Protein AF-A0A1A8KHP7-F1 (afdb_monomer)

Sequence (147 aa):
CSGRVSMSSEVQPRPDDSPNTSGGSSDTEQREAAPPEQPGPEQRDQTQPKKKEAKISSKTAAKLSTSAKRIQKELAEITLDPPPNCSAGPKGDNIYEWRSTILGPPGSVYEGGVFFLDIAFTPDYPFKPPKVTFRTRIYHCNINSQG

Radius of gyration: 32.87 Å; Cα contacts (8 Å, |Δi|>4): 132; chains: 1; bounding box: 37×87×84 Å

Secondary structure (DSSP, 8-state):
------------PPPP------------------PPP------------------------PPPPHHHHHHHHHHHHHHHSPPTTEEEEESSS-TTEEEEEEEPPTTSTTTT-EEEEEEE--TTTTTSPPEEEESS----TT--TT-

pLDDT: mean 71.93, std 24.7, range [31.48, 96.31]

Foldseek 3Di:
DDDDDDDDDDDDDDDDDDDDDDDDDDDDDDDDDDDDDDYDDDDDDDDDPDDDDPDDDDDDPDDQAPQRVVLVVVQVVCVVPPPPQKHKAAPPPDSQKMKMWGADDPPDPRHRHIWIKIWGHDSPPPVDHIDIWTPDQDDDPPHDRRD

Structure (mmCIF, N/CA/C/O backbone):
data_AF-A0A1A8KHP7-F1
#
_entry.id   AF-A0A1A8KHP7-F1
#
loop_
_atom_site.group_PDB
_atom_site.id
_atom_site.type_symbol
_atom_site.label_atom_id
_atom_site.label_alt_id
_atom_site.label_comp_id
_atom_site.label_asym_id
_atom_site.label_entity_id
_atom_site.label_seq_id
_atom_site.pdbx_PDB_ins_code
_atom_site.Cartn_x
_atom_site.Cartn_y
_atom_site.Cartn_z
_atom_site.occupancy
_atom_site.B_iso_or_equiv
_atom_site.auth_seq_id
_atom_site.auth_comp_id
_atom_site.auth_asym_id
_atom_site.auth_atom_id
_atom_site.pdbx_PDB_model_num
ATOM 1 N N . CYS A 1 1 ? 3.232 31.799 60.003 1.00 42.97 1 CYS A N 1
ATOM 2 C CA . CYS A 1 1 ? 4.441 31.049 60.404 1.00 42.97 1 CYS A CA 1
ATOM 3 C C . CYS A 1 1 ? 4.370 29.639 59.841 1.00 42.97 1 CYS A C 1
ATOM 5 O O . CYS A 1 1 ? 3.282 29.082 59.789 1.00 42.97 1 CYS A O 1
ATOM 7 N N . SER A 1 2 ? 5.498 29.110 59.374 1.00 40.31 2 SER A N 1
ATOM 8 C CA . SER A 1 2 ? 5.582 27.831 58.661 1.00 40.31 2 SER A CA 1
ATOM 9 C C . SER A 1 2 ? 5.503 26.626 59.601 1.00 40.31 2 SER A C 1
ATOM 11 O O . SER A 1 2 ? 6.070 26.667 60.689 1.00 40.31 2 SER A O 1
ATOM 13 N N . GLY A 1 3 ? 4.893 25.532 59.143 1.00 43.69 3 GLY A N 1
ATOM 14 C CA . GLY A 1 3 ? 4.991 24.209 59.763 1.00 43.69 3 GLY A CA 1
ATOM 15 C C . GLY A 1 3 ? 5.282 23.157 58.693 1.00 43.69 3 GLY A C 1
ATOM 16 O O . GLY A 1 3 ? 4.459 22.949 57.807 1.00 43.69 3 GLY A O 1
ATOM 17 N N . ARG A 1 4 ? 6.464 22.530 58.743 1.00 51.84 4 ARG A N 1
ATOM 18 C CA . ARG A 1 4 ? 6.898 21.477 57.807 1.00 51.84 4 ARG A CA 1
ATOM 19 C C . ARG A 1 4 ? 7.650 20.384 58.564 1.00 51.84 4 ARG A C 1
ATOM 21 O O . ARG A 1 4 ? 8.753 20.637 59.028 1.00 51.84 4 ARG A O 1
ATOM 28 N N . VAL A 1 5 ? 7.061 19.194 58.626 1.00 45.78 5 VAL A N 1
ATOM 29 C CA . VAL A 1 5 ? 7.636 17.879 58.994 1.00 45.78 5 VAL A CA 1
ATOM 30 C C . VAL A 1 5 ? 6.546 16.839 58.690 1.00 45.78 5 VAL A C 1
ATOM 32 O O . VAL A 1 5 ? 5.373 17.158 58.850 1.00 45.78 5 VAL A O 1
ATOM 35 N N . SER A 1 6 ? 6.808 15.601 58.273 1.00 44.62 6 SER A N 1
ATOM 36 C CA . SER A 1 6 ? 7.964 15.015 57.578 1.00 44.62 6 SER A CA 1
ATOM 37 C C . SER A 1 6 ? 7.470 13.748 56.855 1.00 44.62 6 SER A C 1
ATOM 39 O O . SER A 1 6 ? 6.411 13.224 57.193 1.00 44.62 6 SER A O 1
ATOM 41 N N . MET A 1 7 ? 8.201 13.258 55.852 1.00 44.75 7 MET A N 1
ATOM 42 C CA . MET A 1 7 ? 7.847 12.016 55.144 1.00 44.75 7 MET A CA 1
ATOM 43 C C . MET A 1 7 ? 8.157 10.774 55.997 1.00 44.75 7 MET A C 1
ATOM 45 O O . MET A 1 7 ? 9.120 10.808 56.761 1.00 44.75 7 MET A O 1
ATOM 49 N N . SER A 1 8 ? 7.365 9.704 55.820 1.00 42.66 8 SER A N 1
ATOM 50 C CA . SER A 1 8 ? 7.795 8.294 55.664 1.00 42.66 8 SER A CA 1
ATOM 51 C C . SER A 1 8 ? 6.765 7.295 56.197 1.00 42.66 8 SER A C 1
ATOM 53 O O . SER A 1 8 ? 6.443 7.307 57.382 1.00 42.66 8 SER A O 1
ATOM 55 N N . SER A 1 9 ? 6.325 6.378 55.332 1.00 48.84 9 SER A N 1
ATOM 56 C CA . SER A 1 9 ? 5.990 4.976 55.645 1.00 48.84 9 SER A CA 1
ATOM 57 C C . SER A 1 9 ? 5.695 4.253 54.330 1.00 48.84 9 SER A C 1
ATOM 59 O O . SER A 1 9 ? 4.631 4.429 53.741 1.00 48.84 9 SER A O 1
ATOM 61 N N . GLU A 1 10 ? 6.662 3.476 53.847 1.00 44.78 10 GLU A N 1
ATOM 62 C CA . GLU A 1 10 ? 6.449 2.523 52.755 1.00 44.78 10 GLU A CA 1
ATOM 63 C C . GLU A 1 10 ? 5.522 1.392 53.215 1.00 44.78 10 GLU A C 1
ATOM 65 O O . GLU A 1 10 ? 5.592 0.951 54.363 1.00 44.78 10 GLU A O 1
ATOM 70 N N . VAL A 1 11 ? 4.696 0.873 52.303 1.00 47.66 11 VAL A N 1
ATOM 71 C CA . VAL A 1 11 ? 3.990 -0.396 52.499 1.00 47.66 11 VAL A CA 1
ATOM 72 C C . VAL A 1 11 ? 4.590 -1.434 51.553 1.00 47.66 11 VAL A C 1
ATOM 74 O O . VAL A 1 11 ? 4.471 -1.320 50.336 1.00 47.66 11 VAL A O 1
ATOM 77 N N . GLN A 1 12 ? 5.267 -2.433 52.121 1.00 44.94 12 GLN A N 1
ATOM 78 C CA . GLN A 1 12 ? 5.804 -3.588 51.395 1.00 44.94 12 GLN A CA 1
ATOM 79 C C . GLN A 1 12 ? 5.060 -4.882 51.803 1.00 44.94 12 GLN A C 1
ATOM 81 O O . GLN A 1 12 ? 4.402 -4.896 52.850 1.00 44.94 12 GLN A O 1
ATOM 86 N N . PRO A 1 13 ? 5.071 -5.946 50.970 1.00 46.72 13 PRO A N 1
ATOM 87 C CA . PRO A 1 13 ? 4.119 -7.058 51.084 1.00 46.72 13 PRO A CA 1
ATOM 88 C C . PRO A 1 13 ? 4.455 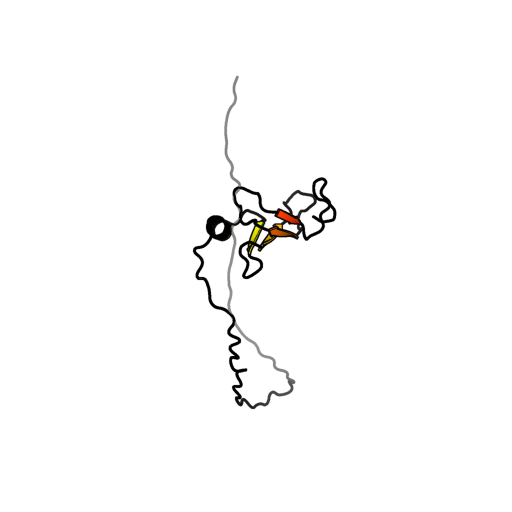-8.096 52.169 1.00 46.72 13 PRO A C 1
ATOM 90 O O . PRO A 1 13 ? 5.542 -8.115 52.741 1.00 46.72 13 PRO A O 1
ATOM 93 N N . ARG A 1 14 ? 3.490 -8.987 52.439 1.00 53.91 14 ARG A N 1
ATOM 94 C CA . ARG A 1 14 ? 3.603 -10.110 53.391 1.00 53.91 14 ARG A CA 1
ATOM 95 C C . ARG A 1 14 ? 4.498 -11.236 52.826 1.00 53.91 14 ARG A C 1
ATOM 97 O O . ARG A 1 14 ? 4.471 -11.433 51.612 1.00 53.91 14 ARG A O 1
ATOM 104 N N . PRO A 1 15 ? 5.233 -11.987 53.669 1.00 58.19 15 PRO A N 1
ATOM 105 C CA . PRO A 1 15 ? 6.039 -13.126 53.229 1.00 58.19 15 PRO A CA 1
ATOM 106 C C . PRO A 1 15 ? 5.202 -14.387 52.952 1.00 58.19 15 PRO A C 1
ATOM 108 O O . PRO A 1 15 ? 4.161 -14.603 53.572 1.00 58.19 15 PRO A O 1
ATOM 111 N N . ASP A 1 16 ? 5.711 -15.202 52.028 1.00 41.53 16 ASP A N 1
ATOM 112 C CA . ASP A 1 16 ? 5.272 -16.561 51.691 1.00 41.53 16 ASP A CA 1
ATOM 113 C C . ASP A 1 16 ? 5.811 -17.574 52.720 1.00 41.53 16 ASP A C 1
ATOM 115 O O . ASP A 1 16 ? 6.948 -17.427 53.173 1.00 41.53 16 ASP A O 1
ATOM 119 N N . ASP A 1 17 ? 5.017 -18.589 53.075 1.00 45.12 17 ASP A N 1
ATOM 120 C CA . ASP A 1 17 ? 5.449 -19.714 53.915 1.00 45.12 17 ASP A CA 1
ATOM 121 C C . ASP A 1 17 ? 5.139 -21.035 53.195 1.00 45.12 17 ASP A C 1
ATOM 123 O O . ASP A 1 17 ? 3.985 -21.420 53.001 1.00 45.12 17 ASP A O 1
ATOM 127 N N . SER A 1 18 ? 6.203 -21.707 52.759 1.00 52.19 18 SER A N 1
ATOM 128 C CA . SER A 1 18 ? 6.184 -23.055 52.186 1.00 52.19 18 SER A CA 1
ATOM 129 C C . SER A 1 18 ? 6.475 -24.081 53.289 1.00 52.19 18 SER A C 1
ATOM 131 O O . SER A 1 18 ? 7.329 -23.818 54.138 1.00 52.19 18 SER A O 1
ATOM 133 N N . PRO A 1 19 ? 5.929 -25.313 53.220 1.00 58.41 19 PRO A N 1
ATOM 134 C CA . PRO A 1 19 ? 6.830 -26.386 52.783 1.00 58.41 19 PRO A CA 1
ATOM 135 C C . PRO A 1 19 ? 6.206 -27.546 51.982 1.00 58.41 19 PRO A C 1
ATOM 137 O O . PRO A 1 19 ? 5.059 -27.953 52.143 1.00 58.41 19 PRO A O 1
ATOM 140 N N . ASN A 1 20 ? 7.075 -28.147 51.171 1.00 47.75 20 ASN A N 1
ATOM 141 C CA . ASN A 1 20 ? 6.931 -29.433 50.488 1.00 47.75 20 ASN A CA 1
ATOM 142 C C . ASN A 1 20 ? 6.912 -30.624 51.476 1.00 47.75 20 ASN A C 1
ATOM 144 O O . ASN A 1 20 ? 7.744 -30.664 52.383 1.00 47.75 20 ASN A O 1
ATOM 148 N N . THR A 1 21 ? 6.070 -31.641 51.246 1.00 54.53 21 THR A N 1
ATOM 149 C CA . THR A 1 21 ? 6.211 -32.972 51.874 1.00 54.53 21 THR A CA 1
ATOM 150 C C . THR A 1 21 ? 6.005 -34.102 50.860 1.00 54.53 21 THR A C 1
ATOM 152 O O . THR A 1 21 ? 5.179 -34.032 49.953 1.00 54.53 21 THR A O 1
ATOM 155 N N . SER A 1 22 ? 6.804 -35.159 51.005 1.00 49.56 22 SER A N 1
ATOM 156 C CA . SER A 1 22 ? 6.968 -36.232 50.022 1.00 49.56 22 SER A CA 1
ATOM 157 C C . SER A 1 22 ? 6.409 -37.586 50.480 1.00 49.56 22 SER A C 1
ATOM 159 O O . SER A 1 22 ? 6.783 -38.055 51.552 1.00 49.56 22 SER A O 1
ATOM 161 N N . GLY A 1 23 ? 5.712 -38.284 49.574 1.00 34.94 23 GLY A N 1
ATOM 162 C CA . GLY A 1 23 ? 5.791 -39.749 49.423 1.00 34.94 23 GLY A CA 1
ATOM 163 C C . GLY A 1 23 ? 4.703 -40.634 50.059 1.00 34.94 23 GLY A C 1
ATOM 164 O O . GLY A 1 23 ? 4.245 -40.384 51.166 1.00 34.94 23 GLY A O 1
ATOM 165 N N . GLY A 1 24 ? 4.400 -41.758 49.383 1.00 35.09 24 GLY A N 1
ATOM 166 C CA . GLY A 1 24 ? 4.058 -43.018 50.073 1.00 35.09 24 GLY A CA 1
ATOM 167 C C . GLY A 1 24 ? 2.707 -43.703 49.794 1.00 35.09 24 GLY A C 1
ATOM 168 O O . GLY A 1 24 ? 1.870 -43.736 50.679 1.00 35.09 24 GLY A O 1
ATOM 169 N N . SER A 1 25 ? 2.556 -44.313 48.610 1.00 43.62 25 SER A N 1
ATOM 170 C CA . SER A 1 25 ? 1.833 -45.574 48.283 1.00 43.62 25 SER A CA 1
ATOM 171 C C . SER A 1 25 ? 0.636 -46.101 49.117 1.00 43.62 25 SER A C 1
ATOM 173 O O . SER A 1 25 ? 0.758 -46.343 50.317 1.00 43.62 25 SER A O 1
ATOM 175 N N . SER A 1 26 ? -0.437 -46.528 48.427 1.00 45.22 26 SER A N 1
ATOM 176 C CA . SER A 1 26 ? -1.121 -47.821 48.678 1.00 45.22 26 SER A CA 1
ATOM 177 C C . SER A 1 26 ? -1.984 -48.271 47.484 1.00 45.22 26 SER A C 1
ATOM 179 O O . SER A 1 26 ? -2.699 -47.468 46.889 1.00 45.22 26 SER A O 1
ATOM 181 N N . ASP A 1 27 ? -1.908 -49.566 47.168 1.00 44.97 27 ASP A N 1
ATOM 182 C CA . ASP A 1 27 ? -2.635 -50.301 46.119 1.00 44.97 27 ASP A CA 1
ATOM 183 C C . ASP A 1 27 ? -4.170 -50.309 46.252 1.00 44.97 27 ASP A C 1
ATOM 185 O O . ASP A 1 27 ? -4.699 -50.377 47.361 1.00 44.97 27 ASP A O 1
ATOM 189 N N . THR A 1 28 ? -4.875 -50.419 45.114 1.00 45.97 28 THR A N 1
ATOM 190 C CA . THR A 1 28 ? -5.977 -51.391 44.894 1.00 45.97 28 THR A CA 1
ATOM 191 C C . THR A 1 28 ? -6.264 -51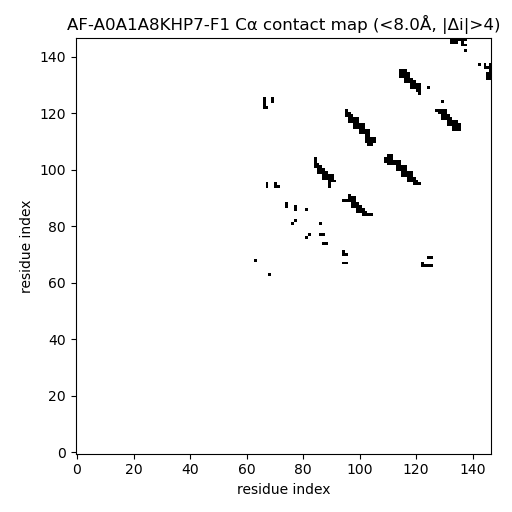.526 43.388 1.00 45.97 28 THR A C 1
ATOM 193 O O . THR A 1 28 ? -6.551 -50.543 42.709 1.00 45.97 28 THR A O 1
ATOM 196 N N . GLU A 1 29 ? -6.206 -52.757 42.871 1.00 44.72 29 GLU A N 1
ATOM 197 C CA . GLU A 1 29 ? -6.412 -53.121 41.460 1.00 44.72 29 GLU A CA 1
ATOM 198 C C . GLU A 1 29 ? -7.887 -53.442 41.134 1.00 44.72 29 GLU A C 1
ATOM 200 O O . GLU A 1 29 ? -8.551 -54.157 41.890 1.00 44.72 29 GLU A O 1
ATOM 205 N N . GLN A 1 30 ? -8.371 -53.022 39.953 1.00 45.84 30 GLN A N 1
ATOM 206 C CA . GLN A 1 30 ? -9.338 -53.817 39.177 1.00 45.84 30 GLN A CA 1
ATOM 207 C C . GLN A 1 30 ? -9.346 -53.465 37.673 1.00 45.84 30 GLN A C 1
ATOM 209 O O . GLN A 1 30 ? -9.408 -52.302 37.282 1.00 45.84 30 GLN A O 1
ATOM 214 N N . ARG A 1 31 ? -9.253 -54.517 36.846 1.00 49.03 31 ARG A N 1
ATOM 215 C CA . ARG A 1 31 ? -9.294 -54.553 35.364 1.00 49.03 31 ARG A CA 1
ATOM 216 C C . ARG A 1 31 ? -10.756 -54.437 34.863 1.00 49.03 31 ARG A C 1
ATOM 218 O O . ARG A 1 31 ? -11.661 -54.408 35.686 1.00 49.03 31 ARG A O 1
ATOM 225 N N . GLU A 1 32 ? -11.134 -54.399 33.581 1.00 36.72 32 GLU A N 1
ATOM 226 C CA . GLU A 1 32 ? -10.483 -54.539 32.258 1.00 36.72 32 GLU A CA 1
ATOM 227 C C . GLU A 1 32 ? -11.350 -53.725 31.238 1.00 36.72 32 GLU A C 1
ATOM 229 O O . GLU A 1 32 ? -12.390 -53.201 31.628 1.00 36.72 32 GLU A O 1
ATOM 234 N N . ALA A 1 33 ? -11.064 -53.520 29.945 1.00 38.69 33 ALA A N 1
ATOM 235 C CA . ALA A 1 33 ? -10.097 -54.105 29.012 1.00 38.69 33 ALA A CA 1
ATOM 236 C C . ALA A 1 33 ? -9.708 -53.104 27.895 1.00 38.69 33 ALA A C 1
ATOM 238 O O . ALA A 1 33 ? -10.312 -52.039 27.771 1.00 38.69 33 ALA A O 1
ATOM 239 N N . ALA A 1 34 ? -8.765 -53.485 27.025 1.00 43.62 34 ALA A N 1
ATOM 240 C CA . ALA A 1 34 ? -8.438 -52.785 25.776 1.00 43.62 34 ALA A CA 1
ATOM 241 C C . ALA A 1 34 ? -8.410 -53.771 24.582 1.00 43.62 34 ALA A C 1
ATOM 243 O O . ALA A 1 34 ? -7.902 -54.883 24.748 1.00 43.62 34 ALA A O 1
ATOM 244 N N . PRO A 1 35 ? -8.917 -53.408 23.383 1.00 56.50 35 PRO A N 1
ATOM 245 C CA . PRO A 1 35 ? -8.712 -54.189 22.158 1.00 56.50 35 PRO A CA 1
ATOM 246 C C . PRO A 1 35 ? -7.279 -54.036 21.596 1.00 56.50 35 PRO A C 1
ATOM 248 O O . PRO A 1 35 ? -6.632 -53.024 21.869 1.00 56.50 35 PRO A O 1
ATOM 251 N N . PRO A 1 36 ? -6.772 -55.013 20.819 1.00 49.75 36 PRO A N 1
ATOM 252 C CA . PRO A 1 36 ? -5.335 -55.173 20.588 1.00 49.75 36 PRO A CA 1
ATOM 253 C C . PRO A 1 36 ? -4.769 -54.440 19.359 1.00 49.75 36 PRO A C 1
ATOM 255 O O . PRO A 1 36 ? -5.412 -54.316 18.317 1.00 49.75 36 PRO A O 1
ATOM 258 N N . GLU A 1 37 ? -3.493 -54.075 19.469 1.00 42.12 37 GLU A N 1
ATOM 259 C CA . GLU A 1 37 ? -2.567 -53.808 18.361 1.00 42.12 37 GLU A CA 1
ATOM 260 C C . GLU A 1 37 ? -2.058 -55.138 17.764 1.00 42.12 37 GLU A C 1
ATOM 262 O O . GLU A 1 37 ? -1.813 -56.062 18.537 1.00 42.12 37 GLU A O 1
ATOM 267 N N . GLN A 1 38 ? -1.878 -55.237 16.433 1.00 40.66 38 GLN A N 1
ATOM 268 C CA . GLN A 1 38 ? -1.010 -56.203 15.712 1.00 40.66 38 GLN A CA 1
ATOM 269 C C . GLN A 1 38 ? -0.800 -55.758 14.229 1.00 40.66 38 GLN A C 1
ATOM 271 O O . GLN A 1 38 ? -1.546 -54.893 13.762 1.00 40.66 38 GLN A O 1
ATOM 276 N N . PRO A 1 39 ? 0.246 -56.232 13.504 1.00 44.84 39 PRO A N 1
ATOM 277 C CA . PRO A 1 39 ? 1.111 -55.302 12.754 1.00 44.84 39 PRO A CA 1
ATOM 278 C C . PRO A 1 39 ? 1.352 -55.571 11.246 1.00 44.84 39 PRO A C 1
ATOM 280 O O . PRO A 1 39 ? 1.214 -56.689 10.757 1.00 44.84 39 PRO A O 1
ATOM 283 N N . GLY A 1 40 ? 1.907 -54.553 10.564 1.00 34.66 40 GLY A N 1
ATOM 284 C CA . GLY A 1 40 ? 2.717 -54.667 9.332 1.00 34.66 40 GLY A CA 1
ATOM 285 C C . GLY A 1 40 ? 1.965 -54.793 7.989 1.00 34.66 40 GLY A C 1
ATOM 286 O O . GLY A 1 40 ? 0.771 -55.081 7.987 1.00 34.66 40 GLY A O 1
ATOM 287 N N . PRO A 1 41 ? 2.643 -54.600 6.829 1.00 43.09 41 PRO A N 1
ATOM 288 C CA . PRO A 1 41 ? 4.092 -54.441 6.647 1.00 43.09 41 PRO A CA 1
ATOM 289 C C . PRO A 1 41 ? 4.544 -53.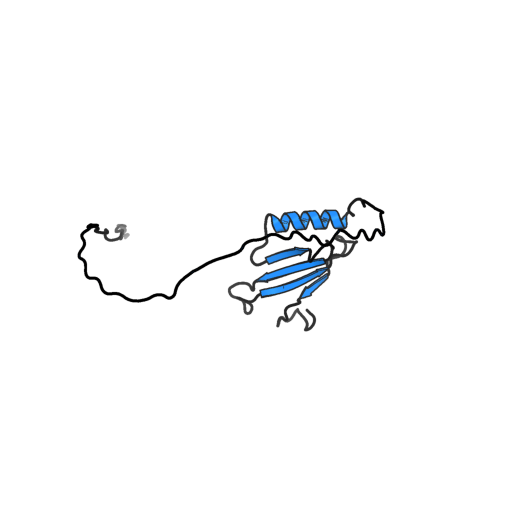090 6.045 1.00 43.09 41 PRO A C 1
ATOM 291 O O . PRO A 1 41 ? 3.856 -52.474 5.233 1.00 43.09 41 PRO A O 1
ATOM 294 N N . GLU A 1 42 ? 5.785 -52.693 6.340 1.00 45.28 42 GLU A N 1
ATOM 295 C CA . GLU A 1 42 ? 6.549 -51.799 5.462 1.00 45.28 42 GLU A CA 1
ATOM 296 C C . GLU A 1 42 ? 6.997 -52.555 4.203 1.00 45.28 42 GLU A C 1
ATOM 298 O O . GLU A 1 42 ? 7.714 -53.552 4.311 1.00 45.28 42 GLU A O 1
ATOM 303 N N . GLN A 1 43 ? 6.724 -52.025 3.007 1.00 41.41 43 GLN A N 1
ATOM 304 C CA . GLN A 1 43 ? 7.672 -52.190 1.904 1.00 41.41 43 GLN A CA 1
ATOM 305 C C . GLN A 1 43 ? 7.660 -51.002 0.938 1.00 41.41 43 GLN A C 1
ATOM 307 O O . GLN A 1 43 ? 6.637 -50.375 0.676 1.00 41.41 43 GLN A O 1
ATOM 312 N N . ARG A 1 44 ? 8.856 -50.685 0.441 1.00 41.53 44 ARG A N 1
ATOM 313 C CA . ARG A 1 44 ? 9.155 -49.577 -0.471 1.00 41.53 44 ARG A CA 1
ATOM 314 C C . ARG A 1 44 ? 8.402 -49.735 -1.794 1.00 41.53 44 ARG A C 1
ATOM 316 O O . ARG A 1 44 ? 8.463 -50.811 -2.379 1.00 41.53 44 ARG A O 1
ATOM 323 N N . ASP A 1 45 ? 7.964 -48.619 -2.369 1.00 33.84 45 ASP A N 1
ATOM 324 C CA . ASP A 1 45 ? 8.412 -48.315 -3.729 1.00 33.84 45 ASP A CA 1
ATOM 325 C C . ASP A 1 45 ? 8.808 -46.842 -3.873 1.00 33.84 45 ASP A C 1
ATOM 327 O O . ASP A 1 45 ? 8.144 -45.936 -3.368 1.00 33.84 45 ASP A O 1
ATOM 331 N N . GLN A 1 46 ? 9.936 -46.612 -4.545 1.00 40.75 46 GLN A N 1
ATOM 332 C CA . GLN A 1 46 ? 10.344 -45.287 -4.986 1.00 40.75 46 GLN A CA 1
ATOM 333 C C . GLN A 1 46 ? 9.896 -45.105 -6.433 1.00 40.75 46 GLN A C 1
ATOM 335 O O . GLN A 1 46 ? 10.572 -45.586 -7.342 1.00 40.75 46 GLN A O 1
ATOM 340 N N . THR A 1 47 ? 8.873 -44.288 -6.681 1.00 33.09 47 THR A N 1
ATOM 341 C CA . THR A 1 47 ? 8.641 -43.788 -8.041 1.00 33.09 47 THR A CA 1
ATOM 342 C C . THR A 1 47 ? 8.605 -42.267 -8.097 1.00 33.09 47 THR A C 1
ATOM 344 O O . THR A 1 47 ? 7.584 -41.611 -7.908 1.00 33.09 47 THR A O 1
ATOM 347 N N . GLN A 1 48 ? 9.765 -41.694 -8.424 1.00 36.00 48 GLN A N 1
ATOM 348 C CA . GLN A 1 48 ? 9.873 -40.321 -8.910 1.00 36.00 48 GLN A CA 1
ATOM 349 C C . GLN A 1 48 ? 9.083 -40.174 -10.224 1.00 36.00 48 GLN A C 1
ATOM 351 O O . GLN A 1 48 ? 9.360 -40.912 -11.178 1.00 36.00 48 GLN A O 1
ATOM 356 N N . PRO A 1 49 ? 8.221 -39.157 -10.380 1.00 40.91 49 PRO A N 1
ATOM 357 C CA . PRO A 1 49 ? 7.872 -38.662 -11.701 1.00 40.91 49 PRO A CA 1
ATOM 358 C C . PRO A 1 49 ? 9.111 -37.988 -12.301 1.00 40.91 49 PRO A C 1
ATOM 360 O O . PRO A 1 49 ? 9.522 -36.903 -11.887 1.00 40.91 49 PRO A O 1
ATOM 363 N N . LYS A 1 50 ? 9.740 -38.658 -13.274 1.00 34.06 50 LYS A N 1
ATOM 364 C CA . LYS A 1 50 ? 10.899 -38.134 -14.008 1.00 34.06 50 LYS A CA 1
ATOM 365 C C . LYS A 1 50 ? 10.654 -36.708 -14.503 1.00 34.06 50 LYS A C 1
ATOM 367 O O . LYS A 1 50 ? 9.719 -36.452 -15.261 1.00 34.06 50 LYS A O 1
ATOM 372 N N . LYS A 1 51 ? 11.619 -35.844 -14.185 1.00 31.48 51 LYS A N 1
ATOM 373 C CA . LYS A 1 51 ? 12.045 -34.668 -14.952 1.00 31.48 51 LYS A CA 1
ATOM 374 C C . LYS A 1 51 ? 11.642 -34.764 -16.438 1.00 31.48 51 LYS A C 1
ATOM 376 O O . LYS A 1 51 ? 12.273 -35.494 -17.203 1.00 31.48 51 LYS A O 1
ATOM 381 N N . LYS A 1 52 ? 10.649 -33.980 -16.864 1.00 35.03 52 LYS A N 1
ATOM 382 C CA . LYS A 1 52 ? 10.506 -33.574 -18.269 1.00 35.03 52 LYS A CA 1
ATOM 383 C C . LYS A 1 52 ? 11.001 -32.142 -18.401 1.00 35.03 52 LYS A C 1
ATOM 385 O O . LYS A 1 52 ? 10.310 -31.195 -18.046 1.00 35.03 52 LYS A O 1
ATOM 390 N N . GLU A 1 53 ? 12.220 -32.005 -18.912 1.00 37.94 53 GLU A N 1
ATOM 391 C CA . GLU A 1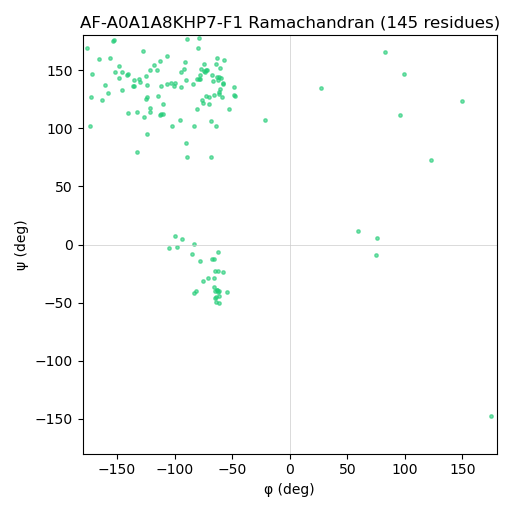 53 ? 12.732 -30.725 -19.393 1.00 37.94 53 GLU A CA 1
ATOM 392 C C . GLU A 1 53 ? 11.892 -30.257 -20.585 1.00 37.94 53 GLU A C 1
ATOM 394 O O . GLU A 1 53 ? 12.091 -30.711 -21.709 1.00 37.94 53 GLU A O 1
ATOM 399 N N . ALA A 1 54 ? 10.987 -29.308 -20.353 1.00 37.91 54 ALA A N 1
ATOM 400 C CA . ALA A 1 54 ? 10.510 -28.415 -21.398 1.00 37.91 54 ALA A CA 1
ATOM 401 C C . ALA A 1 54 ? 11.426 -27.181 -21.418 1.00 37.91 54 ALA A C 1
ATOM 403 O O . ALA A 1 54 ? 11.182 -26.187 -20.739 1.00 37.91 54 ALA A O 1
ATOM 404 N N . LYS A 1 55 ? 12.529 -27.263 -22.172 1.00 38.88 55 LYS A N 1
ATOM 405 C CA . LYS A 1 55 ? 13.354 -26.087 -22.484 1.00 38.88 55 LYS A CA 1
ATOM 406 C C . LYS A 1 55 ? 12.586 -25.174 -23.441 1.00 38.88 55 LYS A C 1
ATOM 408 O O . LYS A 1 55 ? 12.306 -25.620 -24.543 1.00 38.88 55 LYS A O 1
ATOM 413 N N . ILE A 1 56 ? 12.345 -23.924 -23.043 1.00 47.44 56 ILE A N 1
ATOM 414 C CA . ILE A 1 56 ? 12.201 -22.679 -23.837 1.00 47.44 56 ILE A CA 1
ATOM 415 C C . ILE A 1 56 ? 12.132 -21.550 -22.783 1.00 47.44 56 ILE A C 1
ATOM 417 O O . ILE A 1 56 ? 11.325 -21.644 -21.870 1.00 47.44 56 ILE A O 1
ATOM 421 N N . SER A 1 57 ? 12.925 -20.478 -22.795 1.00 38.41 57 SER A N 1
ATOM 422 C CA . SER A 1 57 ? 14.140 -20.186 -23.562 1.00 38.41 57 SER A CA 1
ATOM 423 C C . SER A 1 57 ? 15.129 -19.436 -22.667 1.00 38.41 57 SER A C 1
ATOM 425 O O . SER A 1 57 ? 14.748 -18.611 -21.843 1.00 38.41 57 SER A O 1
ATOM 427 N N . SER A 1 58 ? 16.416 -19.686 -22.879 1.00 45.31 58 SER A N 1
ATOM 428 C CA . SER A 1 58 ? 17.512 -18.873 -22.357 1.00 45.31 58 SER A CA 1
ATOM 429 C C . SER A 1 58 ? 17.502 -17.437 -22.917 1.00 45.31 58 SER A C 1
ATOM 431 O O . SER A 1 58 ? 16.969 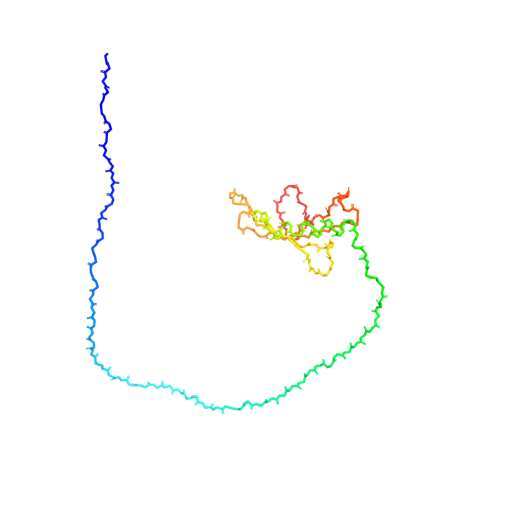-17.201 -24.004 1.00 45.31 58 SER A O 1
ATOM 433 N N . LYS A 1 59 ? 18.201 -16.539 -22.194 1.00 35.19 59 LYS A N 1
ATOM 434 C CA . LYS A 1 59 ? 18.368 -15.066 -22.334 1.00 35.19 59 LYS A CA 1
ATOM 435 C C . LYS A 1 59 ? 17.401 -14.268 -21.443 1.00 35.19 59 LYS A C 1
ATOM 437 O O . LYS A 1 59 ? 16.206 -14.269 -21.681 1.00 35.19 59 LYS A O 1
ATOM 442 N N . THR A 1 60 ? 17.847 -13.555 -20.410 1.00 39.59 60 THR A N 1
ATOM 443 C CA . THR A 1 60 ? 19.202 -13.054 -20.093 1.00 39.59 60 THR A CA 1
ATOM 444 C C . THR A 1 60 ? 19.399 -13.070 -18.578 1.00 39.59 60 THR A C 1
ATOM 446 O O . THR A 1 60 ? 18.446 -12.804 -17.852 1.00 39.59 60 THR A O 1
ATOM 449 N N . ALA A 1 61 ? 20.626 -13.292 -18.089 1.00 51.84 61 ALA A N 1
ATOM 450 C CA . ALA A 1 61 ? 21.000 -12.895 -16.728 1.00 51.84 61 ALA A CA 1
ATOM 451 C C . ALA A 1 61 ? 21.032 -11.357 -16.674 1.00 51.84 61 ALA A C 1
ATOM 453 O O . ALA A 1 61 ? 22.079 -10.721 -16.807 1.00 51.84 61 ALA A O 1
ATOM 454 N N . ALA A 1 62 ? 19.844 -10.755 -16.642 1.00 56.31 62 ALA A N 1
ATOM 455 C CA . ALA A 1 62 ? 19.677 -9.323 -16.738 1.00 56.31 62 ALA A CA 1
ATOM 456 C C . ALA A 1 62 ? 20.289 -8.679 -15.496 1.00 56.31 62 ALA A C 1
ATOM 458 O O . ALA A 1 62 ? 19.963 -9.042 -14.365 1.00 56.31 62 ALA A O 1
ATOM 459 N N . LYS A 1 63 ? 21.161 -7.689 -15.712 1.00 59.66 63 LYS A N 1
ATOM 460 C CA . LYS A 1 63 ? 21.539 -6.755 -14.652 1.00 59.66 63 LYS A CA 1
ATOM 461 C C . LYS A 1 63 ? 20.233 -6.198 -14.089 1.00 59.66 63 LYS A C 1
ATOM 463 O O . LYS A 1 63 ? 19.494 -5.563 -14.839 1.00 59.66 63 LYS A O 1
ATOM 468 N N . LEU A 1 64 ? 19.953 -6.461 -12.811 1.00 71.31 64 LEU A N 1
ATOM 469 C CA . LEU A 1 64 ? 18.763 -5.947 -12.133 1.00 71.31 64 LEU A CA 1
ATOM 470 C C . LEU A 1 64 ? 18.629 -4.450 -12.430 1.00 71.31 64 LEU A C 1
ATOM 472 O O . LEU A 1 64 ? 19.603 -3.699 -12.272 1.00 71.31 64 LEU A O 1
ATOM 476 N N . SER A 1 65 ? 17.448 -4.041 -12.898 1.00 86.69 65 SER A N 1
ATOM 477 C CA . SER A 1 65 ? 17.150 -2.637 -13.176 1.00 86.69 65 SER A CA 1
ATOM 478 C C . SER A 1 65 ? 17.356 -1.797 -11.915 1.00 86.69 65 SER A C 1
ATOM 480 O O . SER A 1 65 ? 17.350 -2.304 -10.790 1.00 86.69 65 SER A O 1
ATOM 482 N N . THR A 1 66 ? 17.545 -0.491 -12.087 1.00 89.81 66 THR A N 1
ATOM 483 C CA . THR A 1 66 ? 17.63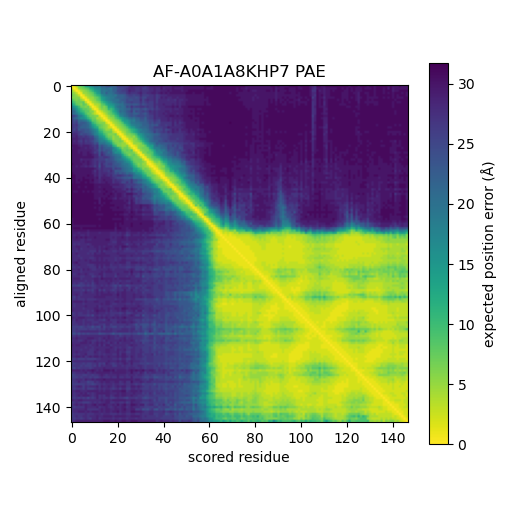8 0.452 -10.963 1.00 89.81 66 THR A CA 1
ATOM 484 C C . THR A 1 66 ? 16.422 0.349 -10.039 1.00 89.81 66 THR A C 1
ATOM 486 O O . THR A 1 66 ? 16.595 0.296 -8.823 1.00 89.81 66 THR A O 1
ATOM 489 N N . SER A 1 67 ? 15.223 0.202 -10.611 1.00 91.19 67 SER A N 1
ATOM 490 C CA . SER A 1 67 ? 13.977 -0.077 -9.892 1.00 91.19 67 SER A CA 1
ATOM 491 C C . SER A 1 67 ? 14.007 -1.412 -9.140 1.00 91.19 67 SER A C 1
ATOM 493 O O . SER A 1 67 ? 13.780 -1.422 -7.934 1.00 91.19 67 SER A O 1
ATOM 495 N N . ALA A 1 68 ? 14.379 -2.527 -9.780 1.00 91.62 68 ALA A N 1
ATOM 496 C CA . ALA A 1 68 ? 14.444 -3.831 -9.111 1.00 91.62 68 ALA A CA 1
ATOM 497 C C . ALA A 1 68 ? 15.459 -3.855 -7.952 1.00 91.62 68 ALA A C 1
ATOM 499 O O . ALA A 1 68 ? 15.166 -4.402 -6.892 1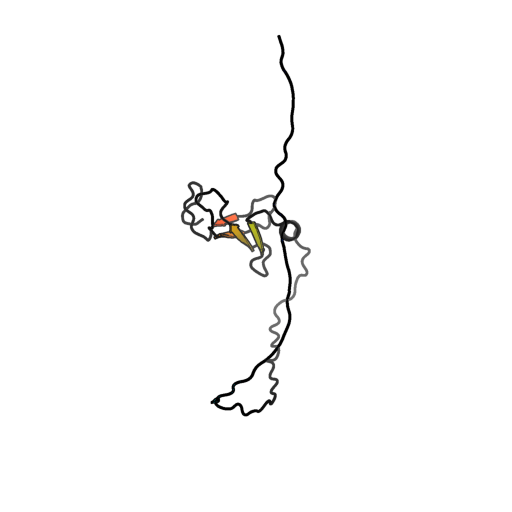.00 91.62 68 ALA A O 1
ATOM 500 N N . LYS A 1 69 ? 16.627 -3.213 -8.110 1.00 92.94 69 LYS A N 1
ATOM 501 C CA . LYS A 1 69 ? 17.618 -3.057 -7.027 1.00 92.94 69 LYS A CA 1
ATOM 502 C C . LYS A 1 69 ? 17.071 -2.243 -5.855 1.00 92.94 69 LYS A C 1
ATOM 504 O O . LYS A 1 69 ? 17.327 -2.581 -4.703 1.00 92.94 69 LYS A O 1
ATOM 509 N N . ARG A 1 70 ? 16.329 -1.170 -6.145 1.00 94.44 70 ARG A N 1
ATOM 510 C CA . ARG A 1 70 ? 15.697 -0.326 -5.126 1.00 94.44 70 ARG A CA 1
ATOM 511 C C . ARG A 1 70 ? 14.631 -1.106 -4.348 1.00 94.44 70 ARG A C 1
ATOM 513 O O . ARG A 1 70 ? 14.666 -1.091 -3.124 1.00 94.44 70 ARG A O 1
ATOM 520 N N . ILE A 1 71 ? 13.770 -1.844 -5.048 1.00 94.25 71 ILE A N 1
ATOM 521 C CA . ILE A 1 71 ? 12.721 -2.685 -4.450 1.00 94.25 71 ILE A CA 1
ATOM 522 C C . ILE A 1 71 ? 13.333 -3.815 -3.598 1.00 94.25 71 ILE A C 1
ATOM 524 O O . ILE A 1 71 ? 12.847 -4.092 -2.508 1.00 94.25 71 ILE A O 1
ATOM 528 N N . GLN A 1 72 ? 14.443 -4.429 -4.031 1.00 92.88 72 GLN A N 1
ATOM 529 C CA . GLN A 1 72 ? 15.174 -5.419 -3.220 1.00 92.88 72 GLN A CA 1
ATOM 530 C C . GLN A 1 72 ? 15.745 -4.837 -1.923 1.00 92.88 72 GLN A C 1
ATOM 532 O O . GLN A 1 72 ? 15.710 -5.507 -0.893 1.00 92.88 72 GLN A O 1
ATOM 537 N N . LYS A 1 73 ? 16.261 -3.602 -1.962 1.00 93.88 73 LYS A N 1
ATOM 538 C CA . LYS A 1 73 ? 16.762 -2.911 -0.767 1.00 93.88 73 LYS A CA 1
ATOM 539 C C . LYS A 1 73 ? 15.633 -2.655 0.234 1.00 93.88 73 LYS A C 1
ATOM 541 O O . LYS A 1 73 ? 15.796 -2.969 1.405 1.00 93.88 73 LYS A O 1
ATOM 546 N N . GLU A 1 74 ? 14.482 -2.179 -0.237 1.00 94.50 74 GLU A N 1
ATOM 547 C CA . GLU A 1 74 ? 13.300 -1.966 0.612 1.00 94.50 74 GLU A CA 1
ATOM 548 C C . GLU A 1 74 ? 12.725 -3.274 1.163 1.00 94.50 74 GLU A C 1
ATOM 550 O O . GLU A 1 74 ? 12.314 -3.315 2.318 1.00 94.50 74 GLU A O 1
ATOM 555 N N . LEU A 1 75 ? 12.749 -4.365 0.388 1.00 93.56 75 LEU A N 1
ATOM 556 C CA . LEU A 1 75 ? 12.353 -5.683 0.887 1.00 93.56 75 LEU A CA 1
ATOM 557 C C . LEU A 1 75 ? 13.253 -6.132 2.044 1.00 93.56 75 LEU A C 1
ATOM 559 O O . LEU A 1 75 ? 12.751 -6.619 3.054 1.00 93.56 75 LEU A O 1
ATOM 563 N N . ALA A 1 76 ? 14.571 -5.956 1.912 1.00 93.44 76 ALA A N 1
ATOM 564 C CA . ALA A 1 76 ? 15.517 -6.281 2.975 1.00 93.44 76 ALA A CA 1
ATOM 565 C C . ALA A 1 76 ? 15.315 -5.397 4.218 1.00 93.44 76 ALA A C 1
ATOM 567 O O . ALA A 1 76 ? 15.363 -5.911 5.330 1.00 93.44 76 ALA A O 1
ATOM 568 N N . GLU A 1 77 ? 15.034 -4.104 4.036 1.00 94.25 77 GLU A N 1
ATOM 569 C CA . GLU A 1 77 ? 14.743 -3.166 5.131 1.00 94.25 77 GLU A CA 1
ATOM 570 C C . GLU A 1 77 ? 13.455 -3.540 5.875 1.00 94.25 77 GLU A C 1
ATOM 572 O O . GLU A 1 77 ? 13.499 -3.709 7.087 1.00 94.25 77 GLU A O 1
ATOM 577 N N . ILE A 1 78 ? 12.349 -3.792 5.167 1.00 92.75 78 ILE A N 1
ATOM 578 C CA . ILE A 1 78 ? 11.069 -4.220 5.766 1.00 92.75 78 ILE A CA 1
ATOM 579 C C . ILE A 1 78 ? 11.167 -5.612 6.416 1.00 92.75 78 ILE A C 1
ATOM 581 O O . ILE A 1 78 ? 10.447 -5.898 7.369 1.00 92.75 78 ILE A O 1
ATOM 585 N N . THR A 1 79 ? 12.050 -6.488 5.924 1.00 90.38 79 THR A N 1
ATOM 586 C CA . THR A 1 79 ? 12.295 -7.802 6.548 1.00 90.38 79 THR A CA 1
ATOM 587 C C . THR A 1 79 ? 13.136 -7.686 7.824 1.00 90.38 79 THR A C 1
ATOM 589 O O . THR A 1 79 ? 12.978 -8.499 8.731 1.00 90.38 79 THR A O 1
ATOM 592 N N . LEU A 1 80 ? 14.039 -6.702 7.892 1.00 92.31 80 LEU A N 1
ATOM 593 C CA . LEU A 1 80 ? 14.924 -6.470 9.035 1.00 92.31 80 LEU A CA 1
ATOM 594 C C . LEU A 1 80 ? 14.242 -5.666 10.153 1.00 92.31 80 LEU A C 1
ATOM 596 O O . LEU A 1 80 ? 14.419 -5.992 11.323 1.00 92.31 80 LEU A O 1
ATOM 600 N N . ASP A 1 81 ? 13.480 -4.638 9.783 1.00 92.44 81 ASP A N 1
ATOM 601 C CA . ASP A 1 81 ? 12.761 -3.732 10.680 1.00 92.44 81 ASP A CA 1
ATOM 602 C C . ASP A 1 81 ? 11.310 -3.562 10.179 1.00 92.44 81 ASP A C 1
ATOM 604 O O . ASP A 1 81 ? 10.991 -2.614 9.451 1.00 92.44 81 ASP A O 1
ATOM 608 N N . PRO A 1 82 ? 10.420 -4.534 10.468 1.00 90.25 82 PRO A N 1
ATOM 609 C CA . PRO A 1 82 ? 9.044 -4.492 9.998 1.00 90.25 82 PRO A CA 1
ATOM 610 C C . PRO A 1 82 ? 8.258 -3.381 10.717 1.00 90.25 82 PRO A C 1
ATOM 612 O O . PRO A 1 82 ? 8.207 -3.364 11.950 1.00 90.25 82 PRO A O 1
ATOM 615 N N . PRO A 1 83 ? 7.587 -2.471 9.981 1.00 89.81 83 PRO A N 1
ATOM 616 C CA . PRO A 1 83 ? 6.815 -1.397 10.595 1.00 89.81 83 PRO A CA 1
ATOM 617 C C . PRO A 1 83 ? 5.695 -1.942 11.501 1.00 89.81 83 PRO A C 1
ATOM 619 O O . PRO A 1 83 ? 5.057 -2.943 11.163 1.00 89.81 83 PRO A O 1
ATOM 622 N N . PRO A 1 84 ? 5.395 -1.284 12.638 1.00 90.62 84 PRO A N 1
ATOM 623 C CA . PRO A 1 84 ? 4.410 -1.781 13.592 1.00 90.62 84 PRO A CA 1
ATOM 624 C C . PRO A 1 84 ? 3.043 -1.960 12.927 1.00 90.62 84 PRO A C 1
ATOM 626 O O . PRO A 1 84 ? 2.595 -1.119 12.144 1.00 90.62 84 PRO A O 1
ATOM 629 N N . ASN A 1 85 ? 2.376 -3.071 13.251 1.00 91.38 85 ASN A N 1
ATOM 630 C CA . ASN A 1 85 ? 1.087 -3.476 12.680 1.00 91.38 85 ASN A CA 1
ATOM 631 C C . ASN A 1 85 ? 1.083 -3.674 11.150 1.00 91.38 85 ASN A C 1
ATOM 633 O O . ASN A 1 85 ? 0.013 -3.826 10.569 1.00 91.38 85 ASN A O 1
ATOM 637 N N . CYS A 1 86 ? 2.241 -3.705 10.487 1.00 93.25 86 CYS A N 1
ATOM 638 C CA . CYS A 1 86 ? 2.349 -3.779 9.034 1.00 93.25 86 CYS A CA 1
ATOM 639 C C . CYS A 1 86 ? 3.334 -4.875 8.601 1.00 93.25 86 CYS A C 1
ATOM 641 O O . CYS A 1 86 ? 4.389 -5.075 9.191 1.00 93.25 86 CYS A O 1
ATOM 643 N N . SER A 1 87 ? 3.015 -5.573 7.517 1.00 93.06 87 SER A N 1
ATOM 644 C CA . SER A 1 87 ? 3.929 -6.507 6.848 1.00 93.06 87 SER A CA 1
ATOM 645 C C . SER A 1 87 ? 3.777 -6.376 5.338 1.00 93.06 87 SER A C 1
ATOM 647 O O . SER A 1 87 ? 2.682 -6.079 4.850 1.00 93.06 87 SER A O 1
ATOM 649 N N . ALA A 1 88 ? 4.857 -6.561 4.580 1.00 94.62 88 ALA A N 1
ATOM 650 C CA . ALA A 1 88 ? 4.820 -6.515 3.122 1.00 94.62 88 ALA A CA 1
ATOM 651 C C . ALA A 1 88 ? 5.914 -7.389 2.498 1.00 94.62 88 ALA A C 1
ATOM 653 O O . ALA A 1 88 ? 6.995 -7.532 3.063 1.00 94.62 88 ALA A O 1
ATOM 654 N N . GLY A 1 89 ? 5.639 -7.958 1.325 1.00 94.69 89 GLY A N 1
ATOM 655 C CA . GLY A 1 89 ? 6.613 -8.743 0.570 1.00 94.69 89 GLY A CA 1
ATOM 656 C C . GLY A 1 89 ? 6.083 -9.214 -0.787 1.00 94.69 89 GLY A C 1
ATOM 657 O O . GLY A 1 89 ? 4.885 -9.082 -1.060 1.00 94.69 89 GLY A O 1
ATOM 658 N N . PRO A 1 90 ? 6.950 -9.755 -1.660 1.00 95.50 90 PRO A N 1
ATOM 659 C CA . PRO A 1 90 ? 6.568 -10.201 -2.994 1.00 95.50 90 PRO A CA 1
ATOM 660 C C . PRO A 1 90 ? 5.542 -11.339 -2.943 1.00 95.50 90 PRO A C 1
ATOM 662 O O . PRO A 1 90 ? 5.610 -12.243 -2.115 1.00 95.50 90 PRO A O 1
ATOM 665 N N . LYS A 1 91 ? 4.581 -11.302 -3.867 1.00 92.44 91 LYS A N 1
ATOM 666 C CA . LYS A 1 91 ? 3.485 -12.279 -3.983 1.00 92.44 91 LYS A CA 1
ATOM 667 C C . LYS A 1 91 ? 3.923 -13.605 -4.634 1.00 92.44 91 LYS A C 1
ATOM 669 O O . LYS A 1 91 ? 3.181 -14.583 -4.573 1.00 92.44 91 LYS A O 1
ATOM 674 N N . GLY A 1 92 ? 5.093 -13.624 -5.271 1.00 90.88 92 GLY A N 1
ATOM 675 C CA . GLY A 1 92 ? 5.681 -14.751 -5.997 1.00 90.88 92 GLY A CA 1
ATOM 676 C C . GLY A 1 92 ? 6.970 -14.311 -6.697 1.00 90.88 92 GLY A C 1
ATOM 677 O O . GLY A 1 92 ? 7.646 -13.403 -6.218 1.00 90.88 92 GLY A O 1
ATOM 678 N N . ASP A 1 93 ? 7.278 -14.891 -7.858 1.00 88.50 93 ASP A N 1
ATOM 679 C CA . ASP A 1 93 ? 8.531 -14.627 -8.592 1.00 88.50 93 ASP A CA 1
ATOM 680 C C . ASP A 1 93 ? 8.668 -13.182 -9.115 1.00 88.50 93 ASP A C 1
ATOM 682 O O . ASP A 1 93 ? 9.775 -12.695 -9.362 1.00 88.50 93 ASP A O 1
ATOM 686 N N . ASN A 1 94 ? 7.548 -12.472 -9.299 1.00 90.69 94 ASN A N 1
ATOM 687 C CA . ASN A 1 94 ? 7.548 -11.087 -9.760 1.00 90.69 94 ASN A CA 1
ATOM 688 C C . ASN A 1 94 ? 7.789 -10.115 -8.596 1.00 90.69 94 ASN A C 1
ATOM 690 O O . ASN A 1 94 ? 6.867 -9.766 -7.861 1.00 90.69 94 ASN A O 1
ATOM 694 N N . ILE A 1 95 ? 9.015 -9.600 -8.485 1.00 92.06 95 ILE A N 1
ATOM 695 C CA . ILE A 1 95 ? 9.389 -8.648 -7.430 1.00 92.06 95 ILE A CA 1
ATOM 696 C C . ILE A 1 95 ? 8.673 -7.288 -7.517 1.00 92.06 95 ILE A C 1
ATOM 698 O O . ILE A 1 95 ? 8.727 -6.523 -6.560 1.00 92.06 95 ILE A O 1
ATOM 702 N N . TYR A 1 96 ? 7.990 -6.984 -8.627 1.00 94.19 96 TYR A N 1
ATOM 703 C CA . TYR A 1 96 ? 7.160 -5.782 -8.773 1.00 94.19 96 TYR A CA 1
ATOM 704 C C . TYR A 1 96 ? 5.726 -5.955 -8.236 1.00 94.19 96 TYR A C 1
ATOM 706 O O . TYR A 1 96 ? 4.997 -4.970 -8.155 1.00 94.19 96 TYR A O 1
ATOM 714 N N . GLU A 1 97 ? 5.309 -7.170 -7.864 1.00 95.44 97 GLU A N 1
ATOM 715 C CA . GLU A 1 97 ? 3.995 -7.452 -7.270 1.00 95.44 97 GLU A CA 1
ATOM 716 C C . GLU A 1 97 ? 4.147 -7.898 -5.819 1.00 95.44 97 GLU A C 1
ATOM 718 O O . GLU A 1 97 ? 4.635 -8.993 -5.537 1.00 95.44 97 GLU A O 1
ATOM 723 N N . TRP A 1 98 ? 3.699 -7.065 -4.887 1.00 96.31 98 TRP A N 1
ATOM 724 C CA . TRP A 1 98 ? 3.756 -7.341 -3.458 1.00 96.31 98 TRP A CA 1
ATOM 725 C C . TRP A 1 98 ? 2.361 -7.471 -2.854 1.00 96.31 98 TRP A C 1
ATOM 727 O O . TRP A 1 98 ? 1.401 -6.831 -3.284 1.00 96.31 98 TRP A O 1
ATOM 737 N N . ARG A 1 99 ? 2.274 -8.285 -1.804 1.00 96.19 99 ARG A N 1
ATOM 738 C CA . ARG A 1 99 ? 1.164 -8.302 -0.856 1.00 96.19 99 ARG A CA 1
ATOM 739 C C . ARG A 1 99 ? 1.593 -7.523 0.380 1.00 96.19 99 ARG A C 1
ATOM 741 O O . ARG A 1 99 ? 2.712 -7.708 0.853 1.00 96.19 99 ARG A O 1
ATOM 748 N N . SER A 1 100 ? 0.698 -6.722 0.939 1.00 95.94 100 SER A N 1
ATOM 749 C CA . SER A 1 100 ? 0.841 -6.188 2.291 1.00 95.94 100 SER A CA 1
ATOM 750 C C . SER A 1 100 ? -0.341 -6.599 3.165 1.00 95.94 100 SER A C 1
ATOM 752 O O . SER A 1 100 ? -1.451 -6.805 2.667 1.00 95.94 100 SER A O 1
ATOM 754 N N . THR A 1 101 ? -0.085 -6.741 4.462 1.00 95.31 101 THR A N 1
ATOM 755 C CA . THR A 1 101 ? -1.102 -6.935 5.495 1.00 95.31 101 THR A CA 1
ATOM 756 C C . THR A 1 101 ? -0.929 -5.852 6.549 1.00 95.31 101 THR A C 1
ATOM 758 O O . THR A 1 101 ? 0.163 -5.708 7.102 1.00 95.31 101 THR A O 1
ATOM 761 N N . ILE A 1 102 ? -2.001 -5.116 6.829 1.00 95.12 102 ILE A N 1
ATOM 762 C CA . ILE A 1 102 ? -2.073 -4.096 7.875 1.00 95.12 102 ILE A CA 1
ATOM 763 C C . ILE A 1 102 ? -3.066 -4.577 8.935 1.00 95.12 102 ILE A C 1
ATOM 765 O O . ILE A 1 102 ? -4.195 -4.951 8.611 1.00 95.12 102 ILE A O 1
ATOM 769 N N . LEU A 1 103 ? -2.647 -4.575 10.196 1.00 95.31 103 LEU A N 1
ATOM 770 C CA . LEU A 1 103 ? -3.517 -4.780 11.348 1.00 95.31 103 LEU A CA 1
ATOM 771 C C . LEU A 1 103 ? -4.163 -3.445 11.721 1.00 95.31 103 LEU A C 1
ATOM 773 O O . LEU A 1 103 ? -3.510 -2.399 11.718 1.00 95.31 103 LEU A O 1
ATOM 777 N N . GLY A 1 104 ? -5.451 -3.479 12.042 1.00 94.75 104 GLY A N 1
ATOM 778 C CA . GLY A 1 104 ? -6.194 -2.301 12.466 1.00 94.75 104 GLY A CA 1
ATOM 779 C C . GLY A 1 104 ? -5.586 -1.662 13.719 1.00 94.75 104 GLY A C 1
ATOM 780 O O . GLY A 1 104 ? -5.405 -2.371 14.712 1.00 94.75 104 GLY A O 1
ATOM 781 N N . PRO A 1 105 ? -5.276 -0.350 13.712 1.00 93.94 105 PRO A N 1
ATOM 782 C CA . PRO A 1 105 ? -4.656 0.308 14.857 1.00 93.94 105 PRO A CA 1
ATOM 783 C C . PRO A 1 105 ? -5.506 0.187 16.134 1.00 93.94 105 PRO A C 1
ATOM 785 O O . PRO A 1 105 ? -6.728 0.365 16.051 1.00 93.94 105 PRO A O 1
ATOM 788 N N . PRO A 1 106 ? -4.893 -0.064 17.306 1.00 93.94 106 PRO A N 1
ATOM 789 C CA . PRO A 1 106 ? -5.612 -0.086 18.577 1.00 93.94 106 PRO A CA 1
ATOM 790 C C . PRO A 1 106 ? -6.198 1.296 18.895 1.00 93.94 106 PRO A C 1
ATOM 792 O O . PRO A 1 106 ? -5.602 2.325 18.571 1.00 93.94 106 PRO A O 1
ATOM 795 N N . GLY A 1 107 ? -7.382 1.324 19.504 1.00 93.50 107 GLY A N 1
ATOM 796 C CA . GLY A 1 107 ? -8.166 2.534 19.755 1.00 93.50 107 GLY A CA 1
ATOM 797 C C . GLY A 1 107 ? -8.882 3.104 18.523 1.00 93.50 107 GLY A C 1
ATOM 798 O O . GLY A 1 107 ? -9.469 4.182 18.614 1.00 93.50 107 GLY A O 1
ATOM 799 N N . SER A 1 108 ? -8.847 2.422 17.371 1.00 94.31 108 SER A N 1
ATOM 800 C CA . SER A 1 108 ? -9.553 2.841 16.151 1.00 94.31 108 SER A CA 1
ATOM 801 C C . SER A 1 108 ? -10.783 1.974 15.868 1.00 94.31 108 SER A C 1
ATOM 803 O O . SER A 1 108 ? -10.873 0.834 16.311 1.00 94.31 108 SER A O 1
ATOM 805 N N . VAL A 1 109 ? -11.700 2.464 15.025 1.00 95.44 109 VAL A N 1
ATOM 806 C CA . VAL A 1 109 ? -12.859 1.681 14.534 1.00 95.44 109 VAL A CA 1
ATOM 807 C C . VAL A 1 109 ? -12.474 0.442 13.707 1.00 95.44 109 VAL A C 1
ATOM 809 O O . VAL A 1 109 ? -13.345 -0.332 13.319 1.00 95.44 109 VAL A O 1
ATOM 812 N N . TYR A 1 110 ? -11.184 0.268 13.412 1.00 94.75 110 TYR A N 1
ATOM 813 C CA . TYR A 1 110 ? -10.633 -0.866 12.677 1.00 94.75 110 TYR A CA 1
ATOM 814 C C . TYR A 1 110 ? -9.893 -1.862 13.580 1.00 94.75 110 TYR A C 1
ATOM 816 O O . TYR A 1 110 ? -9.415 -2.867 13.060 1.00 94.75 110 TYR A O 1
ATOM 824 N N . GLU A 1 111 ? -9.768 -1.592 14.886 1.00 95.56 111 GLU A N 1
ATOM 825 C CA . GLU A 1 111 ? -9.053 -2.435 15.854 1.00 95.56 111 GLU A CA 1
ATOM 826 C C . GLU A 1 111 ? -9.457 -3.917 15.749 1.00 95.56 111 GLU A C 1
ATOM 828 O O . GLU A 1 111 ? -10.628 -4.259 15.590 1.00 95.56 111 GLU A O 1
ATOM 833 N N . GLY A 1 112 ? -8.463 -4.811 15.781 1.00 93.44 112 GLY A N 1
ATOM 834 C CA . GLY A 1 112 ? -8.653 -6.253 15.574 1.00 93.44 112 GLY A CA 1
ATOM 835 C C . GLY A 1 112 ? -8.894 -6.676 14.115 1.00 93.44 112 GLY A C 1
ATOM 836 O O . GLY A 1 112 ? -8.862 -7.868 13.813 1.00 93.44 112 GLY A O 1
ATOM 837 N N . GLY A 1 113 ? -9.096 -5.733 13.190 1.00 94.19 113 GLY A N 1
ATOM 838 C CA . GLY A 1 113 ? -9.222 -6.001 11.759 1.00 94.19 113 GLY A CA 1
ATOM 839 C C . GLY A 1 113 ? -7.894 -6.375 11.090 1.00 94.19 113 GLY A C 1
ATOM 840 O O . GLY A 1 113 ? -6.828 -5.897 11.474 1.00 94.19 113 GLY A O 1
ATOM 841 N N . VAL A 1 114 ? -7.968 -7.200 10.040 1.00 95.62 114 VAL A N 1
ATOM 842 C CA . VAL A 1 114 ? -6.822 -7.586 9.199 1.00 95.62 114 VAL A CA 1
ATOM 843 C C . VAL A 1 114 ? -7.107 -7.189 7.752 1.00 95.62 114 VAL A C 1
ATOM 845 O O . VAL A 1 114 ? -8.015 -7.718 7.104 1.00 95.62 114 VAL A O 1
ATOM 848 N N . PHE A 1 115 ? -6.328 -6.243 7.233 1.00 95.81 115 PHE A N 1
ATOM 849 C CA . PHE A 1 115 ? -6.528 -5.645 5.918 1.00 95.81 115 PHE A CA 1
ATOM 850 C C . PHE A 1 115 ? -5.426 -6.092 4.965 1.00 95.81 115 PHE A C 1
ATOM 852 O O . PHE A 1 115 ? -4.249 -5.844 5.208 1.00 95.81 115 PHE A O 1
ATOM 859 N N . PHE A 1 116 ? -5.807 -6.735 3.863 1.00 95.94 116 PHE A N 1
ATOM 860 C CA . PHE A 1 116 ? -4.883 -7.113 2.800 1.00 95.94 116 PHE A CA 1
ATOM 861 C C . PHE A 1 116 ? -4.865 -6.043 1.714 1.00 95.94 116 PHE A C 1
ATOM 863 O O . PHE A 1 116 ? -5.920 -5.594 1.261 1.00 95.94 116 PHE A O 1
ATOM 870 N N . LEU A 1 117 ? -3.669 -5.689 1.256 1.00 96.19 117 LEU A N 1
ATOM 871 C CA . LEU A 1 117 ? -3.427 -4.753 0.168 1.00 96.19 117 LEU A CA 1
ATOM 872 C C . LEU A 1 117 ? -2.567 -5.442 -0.897 1.00 96.19 117 LEU A C 1
ATOM 874 O O . LEU A 1 117 ? -1.689 -6.244 -0.572 1.00 96.19 117 LEU A O 1
ATOM 878 N N . ASP A 1 118 ? -2.809 -5.120 -2.163 1.00 95.81 118 ASP A N 1
ATOM 879 C CA . ASP A 1 118 ? -1.870 -5.412 -3.247 1.00 95.81 118 ASP A CA 1
ATOM 880 C C . ASP A 1 118 ? -1.088 -4.129 -3.574 1.00 95.81 118 ASP A C 1
ATOM 882 O O . ASP A 1 118 ? -1.658 -3.037 -3.645 1.00 95.81 118 ASP A O 1
ATOM 886 N N . ILE A 1 119 ? 0.224 -4.266 -3.763 1.00 95.88 119 ILE A N 1
ATOM 887 C CA . ILE A 1 119 ? 1.148 -3.184 -4.109 1.00 95.88 119 ILE A CA 1
ATOM 888 C C . ILE A 1 119 ? 1.821 -3.557 -5.432 1.00 95.88 119 ILE A C 1
ATOM 890 O O . ILE A 1 119 ? 2.526 -4.562 -5.518 1.00 95.88 119 ILE A O 1
ATOM 894 N N . ALA A 1 120 ? 1.610 -2.750 -6.469 1.00 95.31 120 ALA A N 1
ATOM 895 C CA . ALA A 1 120 ? 2.208 -2.926 -7.787 1.00 95.31 120 ALA A CA 1
ATOM 896 C C . ALA A 1 120 ? 3.212 -1.800 -8.071 1.00 95.31 120 ALA A C 1
ATOM 898 O O . ALA A 1 120 ? 2.843 -0.633 -8.240 1.00 95.31 120 ALA A O 1
ATOM 899 N N . PHE A 1 121 ? 4.491 -2.153 -8.138 1.00 94.88 121 PHE A N 1
ATOM 900 C CA . PHE A 1 121 ? 5.569 -1.240 -8.502 1.00 94.88 121 PHE A CA 1
ATOM 901 C C . PHE A 1 121 ? 5.643 -1.073 -10.021 1.00 94.88 121 PHE A C 1
ATOM 903 O O . PHE A 1 121 ? 5.479 -2.026 -10.781 1.00 94.88 121 PHE A O 1
ATOM 910 N N . THR A 1 122 ? 5.938 0.143 -10.481 1.00 92.69 122 THR A N 1
ATOM 911 C CA . THR A 1 122 ? 6.199 0.402 -11.905 1.00 92.69 122 THR A CA 1
ATOM 912 C C . THR A 1 122 ? 7.698 0.269 -12.212 1.00 92.69 122 THR A C 1
ATOM 914 O O . THR A 1 122 ? 8.523 0.458 -11.313 1.00 92.69 122 THR A O 1
ATOM 917 N N . PRO A 1 123 ? 8.101 0.002 -13.471 1.00 89.94 123 PRO A N 1
ATOM 918 C CA . PRO A 1 123 ? 9.516 -0.000 -13.861 1.00 89.94 123 PRO A CA 1
ATOM 919 C C . PRO A 1 123 ? 10.239 1.330 -13.594 1.00 89.94 123 PRO A C 1
ATOM 921 O O . PRO A 1 123 ? 11.455 1.321 -13.408 1.00 89.94 123 PRO A O 1
ATOM 924 N N . ASP A 1 124 ? 9.486 2.435 -13.530 1.00 91.25 124 ASP A N 1
ATOM 925 C CA . ASP A 1 124 ? 9.952 3.801 -13.250 1.00 91.25 124 ASP A CA 1
ATOM 926 C C . ASP A 1 124 ? 10.104 4.110 -11.744 1.00 91.25 124 ASP A C 1
ATOM 928 O O . ASP A 1 124 ? 10.447 5.234 -11.372 1.00 91.25 124 ASP A O 1
ATOM 932 N N . TYR A 1 125 ? 9.831 3.153 -10.851 1.00 91.00 125 TYR A N 1
ATOM 933 C CA . TYR A 1 125 ? 10.026 3.327 -9.408 1.00 91.00 125 TYR A CA 1
ATOM 934 C C . TYR A 1 125 ? 11.513 3.623 -9.088 1.00 91.00 125 TYR A C 1
ATOM 936 O O . TYR A 1 125 ? 12.389 2.930 -9.610 1.00 91.00 125 TYR A O 1
ATOM 944 N N . PRO A 1 126 ? 11.856 4.619 -8.244 1.00 90.12 126 PRO A N 1
ATOM 945 C CA . PRO A 1 126 ? 10.991 5.376 -7.332 1.00 90.12 126 PRO A CA 1
ATOM 946 C C . PRO A 1 126 ? 10.430 6.700 -7.886 1.00 90.12 126 PRO A C 1
ATOM 948 O O . PRO A 1 126 ? 9.783 7.429 -7.142 1.00 90.12 126 PRO A O 1
ATOM 951 N N . PHE A 1 127 ? 10.670 7.048 -9.156 1.00 92.38 127 PHE A N 1
ATOM 952 C CA . PHE A 1 127 ? 10.214 8.324 -9.734 1.00 92.38 127 PHE A CA 1
ATOM 953 C C . PHE A 1 127 ? 8.697 8.382 -9.941 1.00 92.38 127 PHE A C 1
ATOM 955 O O . PHE A 1 127 ? 8.106 9.458 -9.874 1.00 92.38 127 PHE A O 1
ATOM 962 N N . LYS A 1 128 ? 8.060 7.228 -10.172 1.00 93.06 128 LYS A N 1
ATOM 963 C CA . LYS A 1 128 ? 6.603 7.069 -10.084 1.00 93.06 128 LYS A CA 1
ATOM 964 C C . LYS A 1 128 ? 6.246 6.285 -8.817 1.00 93.06 128 LYS A C 1
ATOM 966 O O . LYS A 1 128 ? 6.914 5.286 -8.536 1.00 93.06 128 LYS A O 1
ATOM 971 N N . PRO A 1 129 ? 5.195 6.684 -8.077 1.00 94.19 129 PRO A N 1
ATOM 972 C CA . PRO A 1 129 ? 4.736 5.942 -6.908 1.00 94.19 129 PRO A CA 1
ATOM 973 C C . PRO A 1 129 ? 4.225 4.543 -7.303 1.00 94.19 129 PRO A C 1
ATOM 975 O O . PRO A 1 129 ? 3.798 4.341 -8.446 1.00 94.19 129 PRO A O 1
ATOM 978 N N . PRO A 1 130 ? 4.247 3.568 -6.378 1.00 95.31 130 PRO A N 1
ATOM 979 C CA . PRO A 1 130 ? 3.611 2.279 -6.596 1.00 95.31 130 PRO A CA 1
ATOM 980 C C . PRO A 1 130 ? 2.088 2.446 -6.538 1.00 95.31 130 PRO A C 1
ATOM 982 O O . PRO A 1 130 ? 1.565 3.294 -5.812 1.00 95.31 130 PRO A O 1
ATOM 985 N N . LYS A 1 131 ? 1.357 1.610 -7.276 1.00 94.81 131 LYS A N 1
ATOM 986 C CA . LYS A 1 131 ? -0.094 1.516 -7.123 1.00 94.81 131 LYS A CA 1
ATOM 987 C C . LYS A 1 131 ? -0.393 0.625 -5.920 1.00 94.81 131 LYS A C 1
ATOM 989 O O . LYS A 1 131 ? -0.080 -0.559 -5.952 1.00 94.81 131 LYS A O 1
ATOM 994 N N . VAL A 1 132 ? -1.017 1.189 -4.893 1.00 95.50 132 VAL A N 1
ATOM 995 C CA . VAL A 1 132 ? -1.534 0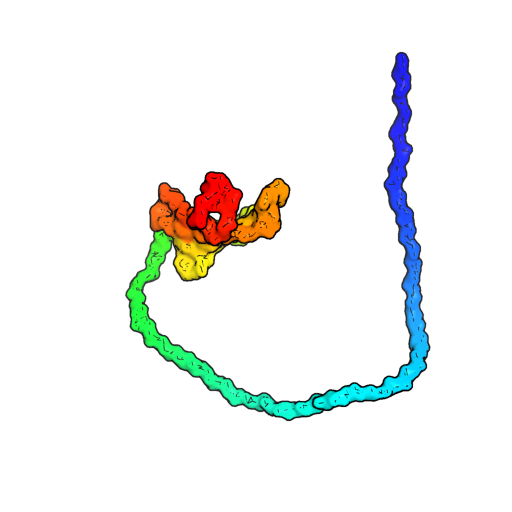.454 -3.732 1.00 95.50 132 VAL A CA 1
ATOM 996 C C . VAL A 1 132 ? -3.049 0.325 -3.881 1.00 95.50 132 VAL A C 1
ATOM 998 O O . VAL A 1 132 ? -3.700 1.258 -4.351 1.00 95.50 132 VAL A O 1
ATOM 1001 N N . THR A 1 133 ? -3.619 -0.831 -3.548 1.00 94.94 133 THR A N 1
ATOM 1002 C CA . THR A 1 133 ? -5.072 -1.068 -3.620 1.00 94.94 133 THR A CA 1
ATOM 1003 C C . THR A 1 133 ? -5.507 -2.008 -2.498 1.00 94.94 133 THR A C 1
ATOM 1005 O O . THR A 1 133 ? -4.876 -3.044 -2.273 1.00 94.94 133 THR A O 1
ATOM 1008 N N . PHE A 1 134 ? -6.581 -1.663 -1.787 1.00 95.88 134 PHE A N 1
ATOM 1009 C CA . PHE A 1 134 ? -7.131 -2.503 -0.722 1.00 95.88 134 PHE A CA 1
ATOM 1010 C C . PHE A 1 134 ? -7.897 -3.696 -1.307 1.00 95.88 134 PHE A C 1
ATOM 1012 O O . PHE A 1 134 ? -8.875 -3.539 -2.031 1.00 95.88 134 PHE A O 1
ATOM 1019 N N . ARG A 1 135 ? -7.487 -4.919 -0.954 1.00 93.88 135 ARG A N 1
ATOM 1020 C CA . ARG A 1 135 ? -8.243 -6.144 -1.270 1.00 93.88 135 ARG A CA 1
ATOM 1021 C C . ARG A 1 135 ? -9.379 -6.372 -0.279 1.00 93.88 135 ARG A C 1
ATOM 1023 O O . ARG A 1 135 ? -10.451 -6.838 -0.659 1.00 93.88 135 ARG A O 1
ATOM 1030 N N . THR A 1 136 ? -9.119 -6.109 1.002 1.00 93.88 136 THR A N 1
ATOM 1031 C CA . THR A 1 136 ? -10.141 -6.170 2.051 1.00 93.88 136 THR A CA 1
ATOM 1032 C C . THR A 1 136 ? -11.020 -4.930 1.938 1.00 93.88 136 THR A C 1
ATOM 1034 O O . THR A 1 136 ? -10.513 -3.813 2.002 1.00 93.88 136 THR A O 1
ATOM 1037 N N . ARG A 1 137 ? -12.339 -5.113 1.795 1.00 91.88 137 ARG A N 1
ATOM 1038 C CA . ARG A 1 137 ? -13.292 -3.992 1.807 1.00 91.88 137 ARG A CA 1
ATOM 1039 C C . ARG A 1 137 ? -13.226 -3.278 3.157 1.00 91.88 137 ARG A C 1
ATOM 1041 O O . ARG A 1 137 ? -13.333 -3.924 4.196 1.00 91.88 137 ARG A O 1
ATOM 1048 N N . ILE A 1 138 ? -13.089 -1.957 3.129 1.00 93.06 138 ILE A N 1
ATOM 1049 C CA . ILE A 1 138 ? -12.959 -1.102 4.311 1.00 93.06 138 ILE A CA 1
ATOM 1050 C C . ILE A 1 138 ? -13.854 0.132 4.151 1.00 93.06 138 ILE A C 1
ATOM 1052 O O . ILE A 1 138 ? -13.915 0.734 3.081 1.00 93.06 138 ILE A O 1
ATOM 1056 N N . TYR A 1 139 ? -14.567 0.503 5.215 1.00 93.06 139 TYR A N 1
ATOM 1057 C CA . TYR A 1 139 ? -15.457 1.667 5.237 1.00 93.06 139 TYR A CA 1
ATOM 1058 C C . TYR A 1 139 ? -14.696 2.928 5.662 1.00 93.06 139 TYR A C 1
ATOM 1060 O O . TYR A 1 139 ? -14.839 3.391 6.788 1.00 93.06 139 TYR A O 1
ATOM 1068 N N . HIS A 1 140 ? -13.885 3.483 4.760 1.00 92.25 140 HIS A N 1
ATOM 1069 C CA . HIS A 1 140 ? -13.077 4.680 5.014 1.00 92.25 140 HIS A CA 1
ATOM 1070 C C . HIS A 1 140 ? -13.389 5.773 3.983 1.00 92.25 140 HIS A C 1
ATOM 1072 O O . HIS A 1 140 ? -13.477 5.487 2.795 1.00 92.25 140 HIS A O 1
ATOM 1078 N N . CYS A 1 141 ? -13.513 7.039 4.394 1.00 92.50 141 CYS A N 1
ATOM 1079 C CA . CYS A 1 141 ? -13.920 8.134 3.496 1.00 92.50 141 CYS A CA 1
ATOM 1080 C C . CYS A 1 141 ? -12.952 8.391 2.323 1.00 92.50 141 CYS A C 1
ATOM 1082 O O . CYS A 1 141 ? -13.362 8.930 1.298 1.00 92.50 141 CYS A O 1
ATOM 1084 N N . ASN A 1 142 ? -11.685 7.983 2.451 1.00 92.81 142 ASN A N 1
ATOM 1085 C CA . ASN A 1 142 ? -10.678 8.066 1.385 1.00 92.81 142 ASN A CA 1
ATOM 1086 C C . ASN A 1 142 ? -10.441 6.744 0.626 1.00 92.81 142 ASN A C 1
ATOM 1088 O O . ASN A 1 142 ? -9.509 6.683 -0.170 1.00 92.81 142 ASN A O 1
ATOM 1092 N N . ILE A 1 143 ? -11.231 5.691 0.870 1.00 92.12 143 ILE A N 1
ATOM 1093 C CA . ILE A 1 143 ? -11.104 4.396 0.181 1.00 92.12 143 ILE A CA 1
ATOM 1094 C C . ILE A 1 143 ? -12.449 4.064 -0.469 1.00 92.12 143 ILE A C 1
ATOM 1096 O O . ILE A 1 143 ? -13.497 4.108 0.170 1.00 92.12 143 ILE A O 1
ATOM 1100 N N . ASN A 1 144 ? -12.434 3.774 -1.768 1.00 92.56 144 ASN A N 1
ATOM 1101 C CA . ASN A 1 144 ? -13.651 3.486 -2.525 1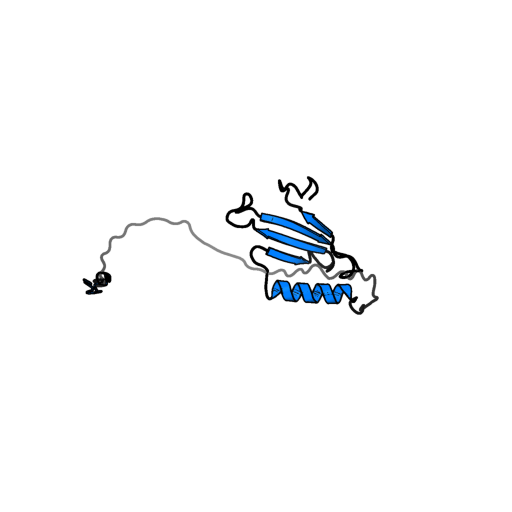.00 92.56 144 ASN A CA 1
ATOM 1102 C C . ASN A 1 144 ? -13.984 1.977 -2.474 1.00 92.56 144 ASN A C 1
ATOM 1104 O O . ASN A 1 144 ? -13.239 1.173 -1.918 1.00 92.56 144 ASN A O 1
ATOM 1108 N N . SER A 1 145 ? -15.103 1.558 -3.072 1.00 89.38 145 SER A N 1
ATOM 1109 C CA . SER A 1 145 ? -15.550 0.153 -3.027 1.00 89.38 145 SER A CA 1
ATOM 1110 C C . SER A 1 145 ? -14.658 -0.844 -3.788 1.00 89.38 145 SER A C 1
ATOM 1112 O O . SER A 1 145 ? -14.838 -2.051 -3.617 1.00 89.38 145 SER A O 1
ATOM 1114 N N . GLN A 1 146 ? -13.725 -0.360 -4.616 1.00 86.94 146 GLN A N 1
ATOM 1115 C CA . GLN A 1 146 ? -12.696 -1.140 -5.319 1.00 86.94 146 GLN A CA 1
ATOM 1116 C C . GLN A 1 146 ? -11.330 -1.134 -4.603 1.00 86.94 146 GLN A C 1
ATOM 1118 O O . GLN A 1 146 ? -10.408 -1.791 -5.085 1.00 86.94 146 GLN A O 1
ATOM 1123 N N . GLY A 1 147 ? -11.211 -0.416 -3.477 1.00 81.81 147 GLY A N 1
ATOM 1124 C CA . GLY A 1 147 ? -9.981 -0.263 -2.690 1.00 81.81 147 GLY A CA 1
ATOM 1125 C C . GLY A 1 147 ? -9.047 0.843 -3.160 1.00 81.81 147 GLY A C 1
ATOM 1126 O O . GLY A 1 147 ? -7.837 0.678 -2.888 1.00 81.81 147 GLY A O 1
#

Organism: Nothobranchius kuhntae (NCBI:txid321403)

InterPro domains:
  IPR000608 Ubiquitin-conjugating (UBC), catalytic core domain [PF00179] (70-147)
  IPR000608 Ubiquitin-conjugating (UBC), catalytic core domain [PS50127] (66-147)
  IPR016135 Ubiquitin-conjugating enzyme/RWD-like [G3DSA:3.10.110.10] (27-147)
  IPR016135 Ubiquitin-conjugating enzyme/RWD-like [SSF54495] (48-147)

Solvent-accessible surface area (backbone atoms only — not comparable to full-atom values): 10188 Å² total; per-residue (Å²): 135,91,85,88,84,81,92,89,81,88,87,80,86,84,86,87,86,84,85,91,85,83,88,82,91,82,90,85,89,83,88,86,86,80,87,84,90,86,84,84,81,92,78,89,81,90,77,79,85,74,88,76,86,78,88,81,76,89,84,71,95,65,79,72,47,74,27,56,51,51,51,52,51,51,50,53,46,43,70,75,58,55,54,87,59,40,49,69,46,58,73,58,93,51,78,47,37,26,39,33,42,37,46,31,53,83,97,44,102,42,44,88,39,78,39,40,30,42,36,39,52,48,85,58,28,83,83,42,78,60,50,70,35,36,70,45,87,61,100,44,99,91,42,56,98,84,51

Mean predicted aligned error: 18.53 Å

Nearest PDB structures (foldseek):
  8btl-assembly1_C  TM=9.861E-01  e=3.676E-08  Homo sapiens
  1q34-assembly3_C  TM=9.838E-01  e=5.703E-08  Caenorhabditis elegans
  2yb6-assembly1_A  TM=9.843E-01  e=6.465E-08  Homo sapiens
  2aak-assembly1_A  TM=9.747E-01  e=4.167E-08  Arabidopsis thaliana
  6cyr-assembly1_A  TM=9.756E-01  e=1.461E-07  Homo sapiens